Protein AF-B8CEC0-F1 (afdb_monomer)

InterPro domains:
  IPR006708 Pex19 protein [PF04614] (1-89)
  IPR006708 Pex19 protein [PTHR12774] (1-91)
  IPR038322 Pex19, C-terminal domain superfamily [G3DSA:1.20.120.900] (1-91)

Secondary structure (DSSP, 8-state):
-GGGG-HHHHHHHHHHHHHHHHHHHHHHTTTS-HHHHHHHHHHHHHHHHHHHHHHH-TT-HHHHHHHHHHHHHT-PPPHHHHTTT-TT---

pLDDT: mean 86.86, std 12.48, range [44.09, 96.56]

Structure (mmCIF, N/CA/C/O backbone):
data_AF-B8CEC0-F1
#
_entry.id   AF-B8CEC0-F1
#
loop_
_atom_site.group_PDB
_atom_site.id
_atom_site.type_symbol
_atom_site.label_atom_id
_atom_site.label_alt_id
_atom_site.label_comp_id
_atom_site.label_asym_id
_atom_site.label_entity_id
_atom_site.label_seq_id
_atom_site.pdbx_PDB_ins_code
_atom_site.Cartn_x
_atom_site.Cartn_y
_atom_site.Cartn_z
_atom_site.occupancy
_atom_site.B_iso_or_equiv
_atom_site.auth_seq_id
_atom_site.auth_comp_id
_atom_site.auth_asym_id
_atom_site.auth_atom_id
_atom_site.pdbx_PDB_model_num
ATOM 1 N N . MET A 1 1 ? 17.524 4.623 -2.827 1.00 56.34 1 MET A N 1
ATOM 2 C CA . MET A 1 1 ? 16.078 4.732 -3.140 1.00 56.34 1 MET A CA 1
ATOM 3 C C . MET A 1 1 ? 15.643 3.830 -4.293 1.00 56.34 1 MET A C 1
ATOM 5 O O . MET A 1 1 ? 14.779 3.016 -4.042 1.00 56.34 1 MET A O 1
ATOM 9 N N . LYS A 1 2 ? 16.230 3.870 -5.506 1.00 57.84 2 LYS A N 1
ATOM 10 C CA . LYS A 1 2 ? 15.810 2.950 -6.597 1.00 57.84 2 LYS A CA 1
ATOM 11 C C . LYS A 1 2 ? 15.926 1.456 -6.252 1.00 57.84 2 LYS A C 1
ATOM 13 O O . LYS A 1 2 ? 14.989 0.722 -6.503 1.00 57.84 2 LYS A O 1
ATOM 18 N N . GLN A 1 3 ? 17.014 1.033 -5.603 1.00 65.75 3 GLN A N 1
ATOM 19 C CA . GLN A 1 3 ? 17.163 -0.357 -5.137 1.00 65.75 3 GLN A CA 1
ATOM 20 C C . GLN A 1 3 ? 16.159 -0.748 -4.037 1.00 65.75 3 GLN A C 1
ATOM 22 O O . GLN A 1 3 ? 15.830 -1.915 -3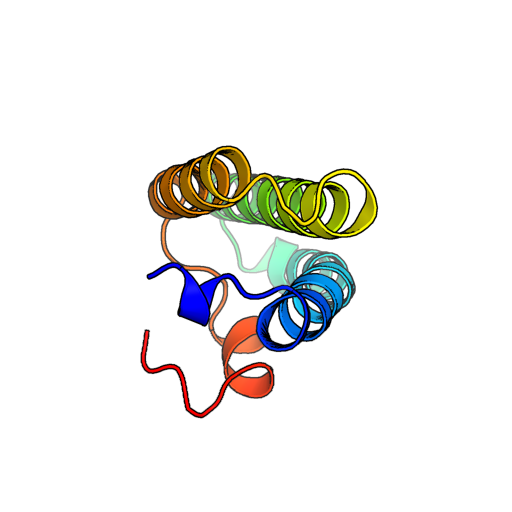.908 1.00 65.75 3 GLN A O 1
ATOM 27 N N . LEU A 1 4 ? 15.643 0.220 -3.268 1.00 70.56 4 LEU A N 1
ATOM 28 C CA . LEU A 1 4 ? 14.626 -0.024 -2.234 1.00 70.56 4 LEU A CA 1
ATOM 29 C C . LEU A 1 4 ? 13.225 -0.216 -2.823 1.00 70.56 4 LEU A C 1
ATOM 31 O O . LEU A 1 4 ? 12.326 -0.609 -2.099 1.00 70.56 4 LEU A O 1
A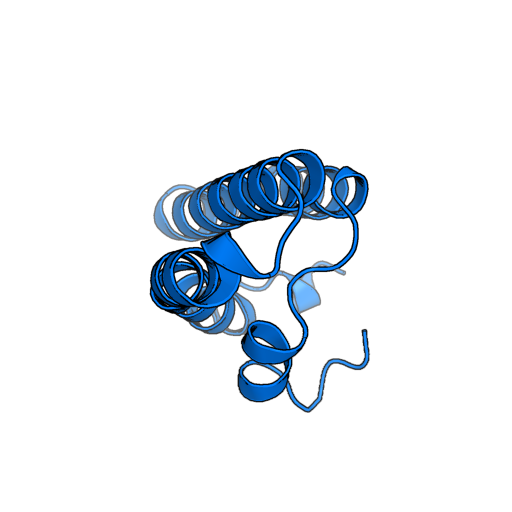TOM 35 N N . LEU A 1 5 ? 13.025 0.109 -4.102 1.00 80.31 5 LEU A N 1
ATOM 36 C CA . LEU A 1 5 ? 11.761 -0.055 -4.826 1.00 80.31 5 LEU A CA 1
ATOM 37 C C . LEU A 1 5 ? 11.891 -1.112 -5.922 1.00 80.31 5 LEU A C 1
ATOM 39 O O . LEU A 1 5 ? 11.105 -1.128 -6.868 1.00 80.31 5 LEU A O 1
ATOM 43 N N . ASP A 1 6 ? 12.919 -1.956 -5.830 1.00 85.50 6 ASP A N 1
ATOM 44 C CA . 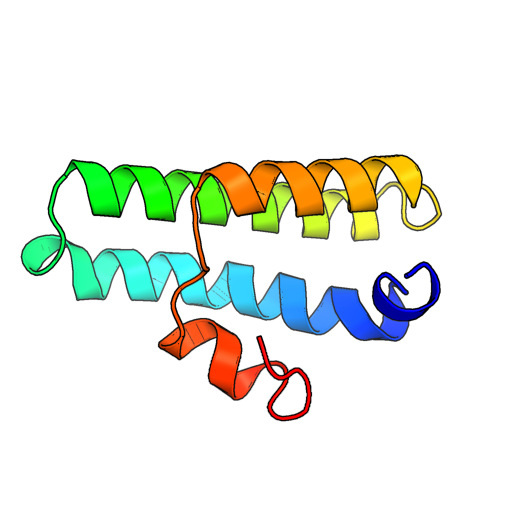ASP A 1 6 ? 13.095 -3.041 -6.774 1.00 85.50 6 ASP A CA 1
ATOM 45 C C . ASP A 1 6 ? 11.931 -4.025 -6.641 1.00 85.50 6 ASP A C 1
ATOM 47 O O . ASP A 1 6 ? 11.534 -4.402 -5.534 1.00 85.50 6 ASP A O 1
ATOM 51 N N . LYS A 1 7 ? 11.367 -4.430 -7.778 1.00 86.69 7 LYS A N 1
ATOM 52 C CA . LYS A 1 7 ? 10.224 -5.337 -7.811 1.00 86.69 7 LYS A CA 1
ATOM 53 C C . LYS A 1 7 ? 10.541 -6.667 -7.134 1.00 86.69 7 LYS A C 1
ATOM 55 O O . LYS A 1 7 ? 9.674 -7.187 -6.438 1.00 86.69 7 LYS A O 1
ATOM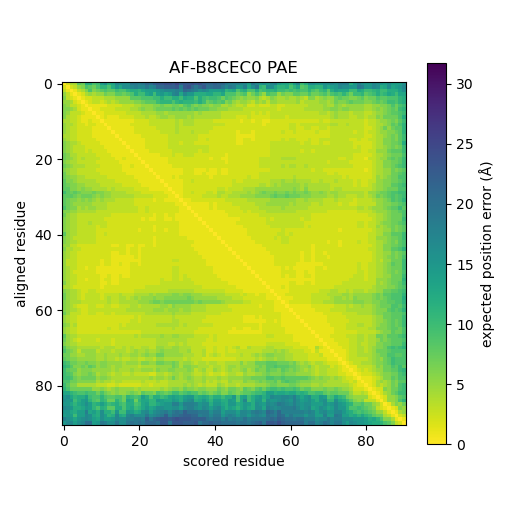 60 N N . GLU A 1 8 ? 11.738 -7.214 -7.329 1.00 86.75 8 GLU A N 1
ATOM 61 C CA . GLU A 1 8 ? 12.120 -8.510 -6.762 1.00 86.75 8 GLU A CA 1
ATOM 62 C C . GLU A 1 8 ? 12.134 -8.472 -5.232 1.00 86.75 8 GLU A C 1
ATOM 64 O O . GLU A 1 8 ? 11.788 -9.459 -4.586 1.00 86.75 8 GLU A O 1
ATOM 69 N N . LEU A 1 9 ? 12.459 -7.311 -4.661 1.00 84.38 9 LEU A N 1
ATOM 70 C CA . LEU A 1 9 ? 12.504 -7.103 -3.218 1.00 84.38 9 LEU A CA 1
ATOM 71 C C . LEU A 1 9 ? 11.144 -6.695 -2.645 1.00 84.38 9 LEU A C 1
ATOM 73 O O . LEU A 1 9 ? 10.753 -7.176 -1.587 1.00 84.38 9 LEU A O 1
ATOM 77 N N . MET A 1 10 ? 10.411 -5.815 -3.331 1.00 86.88 10 MET A N 1
ATOM 78 C CA . MET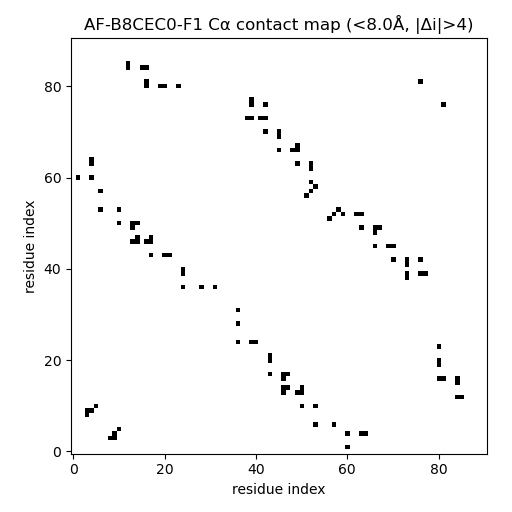 A 1 10 ? 9.249 -5.133 -2.754 1.00 86.88 10 MET A CA 1
ATOM 79 C C . MET A 1 10 ? 7.900 -5.685 -3.194 1.00 86.88 10 MET A C 1
ATOM 81 O O . MET A 1 10 ? 6.919 -5.496 -2.478 1.00 86.88 10 MET A O 1
ATOM 85 N N . TYR A 1 11 ? 7.798 -6.369 -4.335 1.00 90.69 11 TYR A N 1
ATOM 86 C CA . TYR A 1 11 ? 6.498 -6.848 -4.814 1.00 90.69 11 TYR A CA 1
ATOM 87 C C . TYR A 1 11 ? 5.848 -7.827 -3.837 1.00 90.69 11 TYR A C 1
ATOM 89 O O . TYR A 1 11 ? 4.678 -7.655 -3.487 1.00 90.69 11 TYR A O 1
ATOM 97 N N . THR A 1 12 ? 6.608 -8.823 -3.375 1.00 90.44 12 THR A N 1
ATOM 98 C CA . THR A 1 12 ? 6.110 -9.848 -2.450 1.00 90.44 12 THR A CA 1
ATOM 99 C C . THR A 1 12 ? 5.654 -9.229 -1.124 1.00 90.44 12 THR A C 1
ATOM 101 O O . THR A 1 12 ? 4.476 -9.403 -0.800 1.00 90.44 12 THR A O 1
ATOM 104 N N . PRO A 1 13 ? 6.469 -8.405 -0.425 1.00 88.50 13 PRO A N 1
ATOM 105 C CA . PRO A 1 13 ? 6.013 -7.708 0.775 1.00 88.50 13 PRO A CA 1
ATOM 106 C C . PRO A 1 13 ? 4.744 -6.878 0.556 1.00 88.50 13 PRO A C 1
ATOM 108 O O . PRO A 1 13 ? 3.785 -6.995 1.313 1.00 88.50 13 PRO A O 1
ATOM 111 N N . MET A 1 14 ? 4.687 -6.072 -0.511 1.00 90.06 14 MET A N 1
ATOM 112 C CA . MET A 1 14 ? 3.532 -5.203 -0.783 1.00 90.06 14 MET A CA 1
ATOM 113 C C . MET A 1 14 ? 2.254 -6.003 -1.066 1.00 90.06 14 MET A C 1
ATOM 115 O O . MET A 1 14 ? 1.153 -5.590 -0.687 1.00 90.06 14 MET A O 1
ATOM 119 N N . LYS A 1 15 ? 2.383 -7.165 -1.712 1.00 92.31 15 LYS A N 1
ATOM 120 C CA . LYS A 1 15 ? 1.260 -8.069 -1.967 1.00 92.31 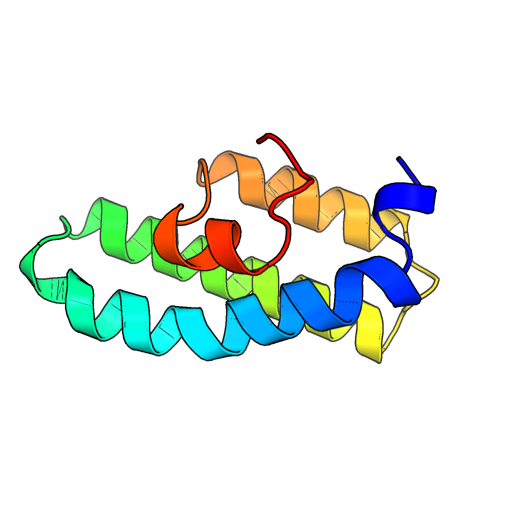15 LYS A CA 1
ATOM 121 C C . LYS A 1 15 ? 0.754 -8.711 -0.680 1.00 92.31 15 LYS A C 1
ATOM 123 O O . LYS A 1 15 ? -0.456 -8.758 -0.465 1.00 92.31 15 LYS A O 1
ATOM 128 N N . GLU A 1 16 ? 1.654 -9.134 0.198 1.00 91.31 16 GLU A N 1
ATOM 129 C CA . GLU A 1 16 ? 1.292 -9.685 1.503 1.00 91.31 16 GLU A CA 1
ATOM 130 C C . GLU A 1 16 ? 0.634 -8.635 2.416 1.00 91.31 16 GLU A C 1
ATOM 132 O O . GLU A 1 16 ? -0.374 -8.952 3.055 1.00 91.31 16 GLU A O 1
ATOM 137 N N . VAL A 1 17 ? 1.089 -7.367 2.397 1.00 90.56 17 VAL A N 1
ATOM 138 C CA . VAL A 1 17 ? 0.364 -6.243 3.035 1.00 90.56 17 VAL A CA 1
ATOM 139 C C . VAL A 1 17 ? -1.087 -6.224 2.559 1.00 90.56 17 VAL A C 1
ATOM 141 O O . VAL A 1 17 ? -2.008 -6.209 3.376 1.00 90.56 17 VAL A O 1
ATOM 144 N N . CYS A 1 18 ? -1.303 -6.247 1.239 1.00 92.00 18 CYS A N 1
ATOM 145 C CA . CYS A 1 18 ? -2.640 -6.172 0.650 1.00 92.00 18 CYS A CA 1
ATOM 146 C C . CYS A 1 18 ? -3.537 -7.348 1.051 1.00 92.00 18 CYS A C 1
ATOM 148 O O . CYS A 1 18 ? -4.745 -7.163 1.190 1.00 92.00 18 CYS A O 1
ATOM 150 N N . CYS A 1 19 ? -2.976 -8.543 1.231 1.00 92.38 19 CYS A N 1
ATOM 151 C CA . CYS A 1 19 ? -3.730 -9.710 1.682 1.00 92.38 19 CYS A CA 1
ATOM 152 C C . CYS A 1 19 ? -4.173 -9.578 3.145 1.00 92.38 19 CYS A C 1
ATOM 154 O O . CYS A 1 19 ? -5.298 -9.943 3.475 1.00 92.38 19 CYS A O 1
ATOM 156 N N . ARG A 1 20 ? -3.321 -9.023 4.013 1.00 92.06 20 ARG A N 1
ATOM 157 C CA . ARG A 1 20 ? -3.570 -8.936 5.463 1.00 92.06 20 ARG A CA 1
ATOM 158 C C . ARG A 1 20 ? -4.410 -7.732 5.876 1.00 92.06 20 ARG A C 1
ATOM 160 O O . ARG A 1 20 ? -5.107 -7.778 6.889 1.00 92.06 20 ARG A O 1
ATOM 167 N N . PHE A 1 21 ? -4.346 -6.645 5.111 1.00 93.06 21 PHE A N 1
ATOM 168 C CA . PHE A 1 21 ? -5.004 -5.385 5.454 1.00 93.06 21 PHE A CA 1
ATOM 169 C C . PHE A 1 21 ? -6.526 -5.502 5.667 1.00 93.06 21 PHE A C 1
ATOM 171 O O . PHE A 1 21 ? -7.018 -4.962 6.661 1.00 93.06 21 PHE A O 1
ATOM 178 N N . PRO A 1 22 ? -7.295 -6.201 4.804 1.00 94.19 22 PRO A N 1
ATOM 179 C CA . PRO A 1 22 ? -8.741 -6.341 4.981 1.00 94.19 22 PRO A CA 1
ATOM 180 C C . PRO A 1 22 ? -9.120 -7.061 6.277 1.00 94.19 22 PRO A C 1
ATOM 182 O O . PRO A 1 22 ? -10.036 -6.627 6.976 1.00 94.19 22 PRO A O 1
ATOM 185 N N . GLU A 1 23 ? -8.395 -8.128 6.624 1.00 94.19 23 GLU A N 1
ATOM 186 C CA . GLU A 1 23 ? -8.610 -8.876 7.866 1.00 94.19 23 GLU A CA 1
ATOM 187 C C . GLU A 1 23 ? -8.282 -8.017 9.089 1.00 94.19 23 GLU A C 1
ATOM 189 O O . GLU A 1 23 ? -9.044 -7.988 10.057 1.00 94.19 23 GLU A O 1
ATOM 194 N N . TRP A 1 24 ? -7.187 -7.254 9.024 1.00 94.56 24 TRP A N 1
ATOM 195 C CA . TRP A 1 24 ? -6.799 -6.332 10.086 1.00 94.56 24 TRP A CA 1
ATOM 196 C C . TRP A 1 24 ? -7.835 -5.220 10.293 1.00 94.56 24 TRP A C 1
ATOM 198 O O . TRP A 1 24 ? -8.221 -4.952 11.432 1.00 94.56 24 TRP A O 1
ATOM 208 N N . LEU A 1 25 ? -8.341 -4.615 9.212 1.00 94.81 25 LEU A N 1
ATOM 209 C CA . LEU A 1 25 ? -9.408 -3.612 9.279 1.00 94.81 25 LEU A CA 1
ATOM 210 C C . LEU A 1 25 ? -10.684 -4.198 9.885 1.00 94.81 25 LEU A C 1
ATOM 212 O O . LEU A 1 25 ? -11.297 -3.565 10.739 1.00 94.81 25 LEU A O 1
ATOM 216 N N . ALA A 1 26 ? -11.088 -5.401 9.470 1.00 95.19 26 ALA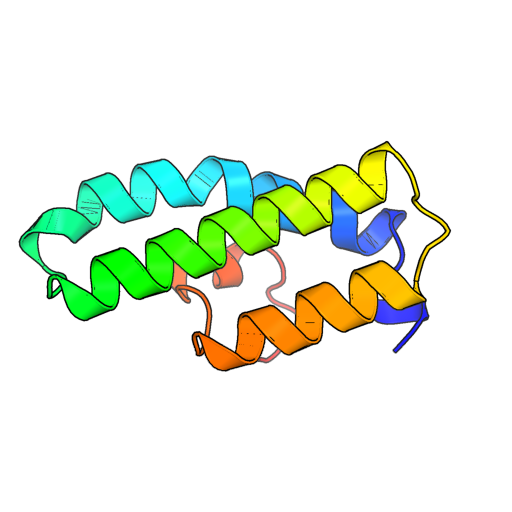 A N 1
ATOM 217 C CA . ALA A 1 26 ? -12.271 -6.061 10.016 1.00 95.19 26 ALA A CA 1
ATOM 218 C C . ALA A 1 26 ? -12.127 -6.331 11.522 1.00 95.19 26 ALA A C 1
ATOM 220 O O . ALA A 1 26 ? -13.040 -6.019 12.285 1.00 95.19 26 ALA A O 1
ATOM 221 N N . LYS A 1 27 ? -10.966 -6.840 11.952 1.00 95.44 27 LYS A N 1
ATOM 222 C CA . LYS A 1 27 ? -10.667 -7.138 13.360 1.00 95.44 27 LYS A CA 1
ATOM 223 C C . LYS A 1 27 ? -10.635 -5.886 14.242 1.00 95.44 27 LYS A C 1
ATOM 225 O O . LYS A 1 27 ? -11.075 -5.942 15.383 1.00 95.44 27 LYS A O 1
ATOM 230 N N . ASN A 1 28 ? -10.122 -4.771 13.724 1.00 94.75 28 ASN A N 1
ATOM 231 C CA . ASN A 1 28 ? -9.937 -3.531 14.485 1.00 94.75 28 ASN A CA 1
ATOM 232 C C . ASN A 1 28 ? -11.074 -2.515 14.293 1.00 94.75 28 ASN A C 1
ATOM 234 O O . ASN A 1 28 ? -11.012 -1.404 14.807 1.00 94.75 28 ASN A O 1
ATOM 238 N N . LYS A 1 29 ? -12.141 -2.865 13.567 1.00 93.31 29 LYS A N 1
ATOM 239 C CA . LYS A 1 29 ? -13.230 -1.929 13.256 1.00 93.31 29 LYS A CA 1
ATOM 240 C C . LYS A 1 29 ? -13.883 -1.315 14.500 1.00 93.31 29 LYS A C 1
ATOM 242 O O . LYS A 1 29 ? -14.288 -0.162 14.453 1.00 93.31 29 LYS A O 1
ATOM 247 N N . GLU A 1 30 ? -14.005 -2.083 15.581 1.00 94.88 30 GLU A N 1
ATOM 248 C CA . GLU A 1 30 ? -14.625 -1.620 16.831 1.00 94.88 30 GLU A CA 1
ATOM 249 C C . GLU A 1 30 ? -13.654 -0.854 17.740 1.00 94.88 30 GLU A C 1
ATOM 251 O O . GLU A 1 30 ? -14.093 -0.062 18.570 1.00 94.88 30 GLU A O 1
ATOM 256 N N . SER A 1 31 ? -12.344 -1.078 17.592 1.00 94.31 31 SER A N 1
ATOM 257 C CA . SER A 1 31 ? -11.305 -0.401 18.377 1.00 94.31 31 SER A CA 1
ATOM 258 C C . SER A 1 31 ? -10.831 0.909 17.745 1.00 94.31 31 SER A C 1
ATOM 260 O O . SER A 1 31 ? -10.296 1.761 18.451 1.00 94.31 31 SER A O 1
ATOM 262 N N . LEU A 1 32 ? -11.024 1.079 16.436 1.00 94.50 32 LEU A N 1
ATOM 263 C CA . LEU A 1 32 ? -10.637 2.273 15.693 1.00 94.50 32 LEU A CA 1
ATOM 264 C C . LEU A 1 32 ? -11.750 3.320 15.688 1.00 94.50 32 LEU A C 1
ATOM 266 O O . LEU A 1 32 ? -12.932 3.012 15.530 1.00 94.50 32 LEU A O 1
ATOM 270 N N . SER A 1 33 ? -11.362 4.592 15.758 1.00 96.38 33 SER A N 1
ATOM 271 C CA . SER A 1 33 ? -12.273 5.673 15.394 1.00 96.38 33 SER A CA 1
ATOM 272 C C . SER A 1 33 ? -12.609 5.626 13.897 1.00 96.38 33 SER A C 1
ATOM 274 O O . SER A 1 33 ? -11.863 5.081 13.080 1.00 96.38 33 SER A O 1
ATOM 276 N N . VAL A 1 34 ? -13.718 6.264 13.508 1.00 94.94 34 VAL A N 1
ATOM 277 C CA . VAL A 1 34 ? -14.124 6.370 12.093 1.00 94.94 34 VAL A CA 1
ATOM 278 C C . VAL A 1 34 ? -13.008 6.981 11.238 1.00 94.94 34 VAL A C 1
ATOM 280 O O . VAL A 1 34 ? -12.704 6.472 10.164 1.00 94.94 34 VAL A O 1
ATOM 283 N N . GLN A 1 35 ? -12.348 8.024 11.747 1.00 94.62 35 GLN A N 1
ATOM 284 C CA . GLN A 1 35 ? -11.268 8.723 11.046 1.00 94.62 35 GLN A CA 1
ATOM 285 C C . GLN A 1 35 ? -10.043 7.823 10.839 1.00 94.62 35 GLN A C 1
ATOM 287 O O . GLN A 1 35 ? -9.439 7.831 9.768 1.00 94.62 35 GLN A O 1
ATOM 292 N N . GLU A 1 36 ? -9.679 7.019 11.841 1.00 94.00 36 GLU A N 1
ATOM 293 C CA . GLU A 1 36 ? -8.573 6.068 11.716 1.00 94.00 36 GLU A CA 1
ATOM 294 C C . GLU A 1 36 ? -8.915 4.937 10.752 1.00 94.00 36 GLU A C 1
ATOM 296 O O . GLU A 1 36 ? -8.095 4.606 9.898 1.00 94.00 36 GLU A O 1
ATOM 301 N N . TYR A 1 37 ? -10.125 4.380 10.842 1.00 94.75 37 TYR A N 1
ATOM 302 C CA . TYR A 1 37 ? -10.587 3.337 9.929 1.00 94.75 37 TYR A CA 1
ATOM 303 C C . TYR A 1 37 ? -10.553 3.815 8.472 1.00 94.75 37 TYR A C 1
ATOM 305 O O . TYR A 1 37 ? -10.045 3.113 7.597 1.00 94.75 37 TYR A O 1
ATOM 313 N N . GLU A 1 38 ? -11.030 5.033 8.205 1.00 94.50 38 GLU A N 1
ATOM 314 C CA . GLU A 1 38 ? -10.967 5.647 6.877 1.00 94.50 38 GLU A CA 1
ATOM 315 C C . GLU A 1 38 ? -9.525 5.871 6.416 1.00 94.50 38 GLU A C 1
ATOM 317 O O . GLU A 1 38 ? -9.187 5.524 5.282 1.00 94.50 38 GLU A O 1
ATOM 322 N N . ARG A 1 39 ? -8.653 6.394 7.287 1.00 95.06 39 ARG A N 1
ATOM 323 C CA . ARG A 1 39 ? -7.230 6.614 6.989 1.00 95.06 39 ARG A CA 1
ATOM 324 C C . ARG A 1 39 ? -6.517 5.308 6.635 1.00 95.06 39 ARG A C 1
ATOM 326 O O . ARG A 1 39 ? -5.842 5.240 5.610 1.00 95.06 39 ARG A O 1
ATOM 333 N N . TYR A 1 40 ? -6.712 4.256 7.426 1.00 94.75 40 TYR A N 1
ATOM 334 C CA . TYR A 1 40 ? -6.170 2.926 7.144 1.00 94.75 40 TYR A CA 1
ATOM 335 C C . TYR A 1 40 ? -6.776 2.326 5.867 1.00 94.75 40 TYR A C 1
ATOM 337 O O . TYR A 1 40 ? -6.061 1.739 5.056 1.00 94.75 40 TYR A O 1
ATOM 345 N N . GLY A 1 41 ? -8.065 2.555 5.611 1.00 94.25 41 GLY A N 1
ATOM 346 C CA . GLY A 1 41 ? -8.702 2.209 4.341 1.00 94.25 41 GLY A CA 1
ATOM 347 C C . GLY A 1 41 ? -8.058 2.908 3.137 1.00 94.25 41 GLY A C 1
ATOM 348 O O . GLY A 1 41 ? -7.876 2.286 2.090 1.00 94.25 41 GLY A O 1
ATOM 349 N N . LYS A 1 42 ? -7.649 4.178 3.269 1.00 95.38 42 LYS A N 1
ATOM 350 C CA . LYS A 1 42 ? -6.895 4.882 2.218 1.00 95.38 42 LYS A CA 1
ATOM 351 C C . LYS A 1 42 ? -5.525 4.255 2.004 1.00 95.38 42 LYS A C 1
ATOM 353 O O . LYS A 1 42 ? -5.198 3.953 0.860 1.00 95.38 42 LYS A O 1
ATOM 358 N N . GLN A 1 43 ? -4.768 3.994 3.070 1.00 94.19 43 GLN A N 1
ATOM 359 C CA . GLN A 1 43 ? -3.471 3.318 2.966 1.00 94.19 43 GLN A CA 1
ATOM 360 C C . GLN A 1 43 ? -3.585 1.978 2.225 1.00 94.19 43 GLN A C 1
ATOM 362 O O . GLN A 1 43 ? -2.805 1.723 1.309 1.00 94.19 43 GLN A O 1
ATOM 367 N N . TYR A 1 44 ? -4.599 1.161 2.541 1.00 95.00 44 TYR A N 1
ATOM 368 C CA . TYR A 1 44 ? -4.866 -0.096 1.833 1.00 95.00 44 TYR A CA 1
ATOM 369 C C . TYR A 1 44 ? -5.001 0.099 0.317 1.00 95.00 44 TYR A C 1
ATOM 371 O O . TYR A 1 44 ? -4.349 -0.598 -0.462 1.00 95.00 44 TYR A O 1
ATOM 379 N N . VAL A 1 45 ? -5.784 1.092 -0.112 1.00 95.50 45 VAL A N 1
ATOM 380 C CA . VAL A 1 45 ? -5.952 1.419 -1.536 1.00 95.50 45 VAL A CA 1
ATOM 381 C C . VAL A 1 45 ? -4.620 1.812 -2.185 1.00 95.50 45 VAL A C 1
ATOM 383 O O . VAL A 1 45 ? -4.370 1.455 -3.337 1.00 95.50 45 VAL A O 1
ATOM 386 N N . TYR A 1 46 ? -3.742 2.526 -1.477 1.00 94.88 46 TYR A N 1
ATOM 387 C CA . TYR A 1 46 ? -2.410 2.861 -1.990 1.00 94.88 46 TYR A CA 1
ATOM 388 C C . TYR A 1 46 ? -1.516 1.629 -2.140 1.00 94.88 46 TYR A C 1
ATOM 390 O O . TYR A 1 46 ? -0.901 1.471 -3.195 1.00 94.88 46 TYR A O 1
ATOM 398 N N . PHE A 1 47 ? -1.510 0.712 -1.171 1.00 93.31 47 PHE A N 1
ATOM 399 C CA . PHE A 1 47 ? -0.793 -0.558 -1.312 1.00 93.31 47 PHE A CA 1
ATOM 400 C C . PHE A 1 47 ? -1.285 -1.359 -2.525 1.00 93.31 47 PHE A C 1
ATOM 402 O O . PHE A 1 47 ? -0.469 -1.841 -3.310 1.00 93.31 47 PHE A O 1
ATOM 409 N N . GLN A 1 48 ? -2.599 -1.414 -2.765 1.00 95.88 48 GLN A N 1
ATOM 410 C CA . GLN A 1 48 ? -3.149 -2.071 -3.957 1.00 95.88 48 GLN A CA 1
ATOM 411 C C . GLN A 1 48 ? -2.676 -1.411 -5.259 1.00 95.88 48 GLN A C 1
ATOM 413 O O . GLN A 1 48 ? -2.339 -2.106 -6.218 1.00 95.88 48 GLN A O 1
ATOM 418 N N . LYS A 1 49 ? -2.616 -0.072 -5.304 1.00 96.44 49 LYS A N 1
ATOM 419 C CA . LYS A 1 49 ? -2.073 0.664 -6.459 1.00 96.44 49 LYS A CA 1
ATOM 420 C C . LYS A 1 49 ? -0.595 0.347 -6.681 1.00 96.44 49 LYS A C 1
ATOM 422 O O . LYS A 1 49 ? -0.203 0.133 -7.821 1.00 96.44 49 LYS A O 1
ATOM 427 N N . ILE A 1 50 ? 0.206 0.283 -5.618 1.00 94.00 50 ILE A N 1
ATOM 428 C CA . ILE A 1 50 ? 1.633 -0.061 -5.691 1.00 94.00 50 ILE A CA 1
ATOM 429 C C . ILE A 1 50 ? 1.814 -1.472 -6.263 1.00 94.00 50 ILE A C 1
ATOM 431 O O . ILE A 1 50 ? 2.554 -1.650 -7.230 1.00 94.00 50 ILE A O 1
ATOM 435 N N . VAL A 1 51 ? 1.089 -2.463 -5.730 1.00 95.06 51 VAL A N 1
ATOM 436 C CA . VAL A 1 51 ? 1.099 -3.846 -6.243 1.00 95.06 51 VAL A CA 1
ATOM 437 C C . VAL A 1 51 ? 0.705 -3.876 -7.717 1.00 95.06 51 VAL A C 1
ATOM 439 O O . VAL A 1 51 ? 1.377 -4.521 -8.519 1.00 95.06 51 VAL A O 1
ATOM 442 N N . ARG A 1 52 ? -0.330 -3.120 -8.100 1.00 96.56 52 ARG A N 1
ATOM 443 C CA . ARG A 1 52 ? -0.762 -3.024 -9.495 1.00 96.56 52 ARG A CA 1
ATOM 444 C C . ARG A 1 52 ? 0.329 -2.453 -10.400 1.00 96.56 52 ARG A C 1
ATOM 446 O O . ARG A 1 52 ? 0.549 -3.011 -11.469 1.00 96.56 52 ARG A O 1
ATOM 453 N N . VAL A 1 53 ? 1.023 -1.394 -9.980 1.00 96.12 53 VAL A N 1
ATOM 454 C CA . VAL A 1 53 ? 2.129 -0.804 -10.752 1.00 96.12 53 VAL A CA 1
ATOM 455 C C . VAL A 1 53 ? 3.272 -1.805 -10.904 1.00 96.12 53 VAL A C 1
ATOM 457 O O . VAL A 1 53 ? 3.768 -1.973 -12.011 1.00 96.12 53 VAL A O 1
ATOM 460 N N . TYR A 1 54 ? 3.631 -2.559 -9.862 1.00 94.44 54 TYR A N 1
ATOM 461 C CA . TYR A 1 54 ? 4.609 -3.643 -10.009 1.00 94.44 54 TYR A CA 1
ATOM 462 C C . TYR A 1 54 ? 4.171 -4.723 -11.014 1.00 94.44 54 TYR A C 1
ATOM 464 O O . TYR A 1 54 ? 5.017 -5.337 -11.667 1.00 94.44 54 TYR A O 1
ATOM 472 N N . GLU A 1 55 ? 2.872 -4.989 -11.155 1.00 94.81 55 GLU A N 1
ATOM 473 C CA . GLU A 1 55 ? 2.343 -5.982 -12.100 1.00 94.81 55 GLU A CA 1
ATOM 474 C C . GLU A 1 55 ? 2.286 -5.474 -13.542 1.00 94.81 55 GLU A C 1
ATOM 476 O O . GLU A 1 55 ? 2.567 -6.247 -14.456 1.00 94.81 55 GLU A O 1
ATOM 481 N N . THR A 1 56 ? 1.929 -4.205 -13.756 1.00 96.31 56 THR A N 1
ATOM 482 C CA . THR A 1 56 ? 1.682 -3.654 -15.099 1.00 96.31 56 THR A CA 1
ATOM 483 C C . THR A 1 56 ? 2.820 -2.806 -15.641 1.00 96.31 56 THR A C 1
ATOM 485 O O . THR A 1 56 ? 3.070 -2.817 -16.841 1.00 96.31 56 THR A O 1
ATOM 488 N N . GLU A 1 57 ? 3.496 -2.061 -14.773 1.00 94.69 57 GLU A N 1
ATOM 489 C CA . GLU A 1 57 ? 4.502 -1.054 -15.115 1.00 94.69 57 GLU A CA 1
ATOM 490 C C . GLU A 1 57 ? 5.713 -1.149 -14.160 1.00 94.69 57 GLU A C 1
ATOM 492 O O . GLU A 1 57 ? 6.053 -0.176 -13.483 1.00 94.69 57 GL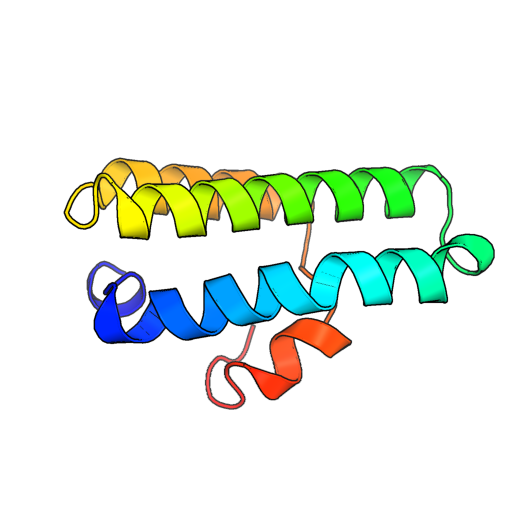U A O 1
ATOM 497 N N . PRO A 1 58 ? 6.385 -2.315 -14.073 1.00 90.12 58 PRO A N 1
ATOM 498 C CA . PRO A 1 58 ? 7.422 -2.575 -13.069 1.00 90.12 58 PRO A CA 1
ATOM 499 C C . PRO A 1 58 ? 8.642 -1.647 -13.160 1.00 90.12 58 PRO A C 1
ATOM 501 O O . PRO A 1 58 ? 9.335 -1.450 -12.169 1.00 90.12 58 PRO A O 1
ATOM 504 N N . GLU A 1 59 ? 8.898 -1.064 -14.332 1.00 90.38 59 GLU A N 1
ATOM 505 C CA . GLU A 1 59 ? 9.999 -0.122 -14.568 1.00 90.38 59 GLU A CA 1
ATOM 506 C C . GLU A 1 59 ? 9.603 1.342 -14.294 1.00 90.38 59 GLU A C 1
ATOM 508 O O . GLU A 1 59 ? 10.442 2.245 -14.355 1.00 90.38 59 GLU A O 1
ATOM 513 N N . ASN A 1 60 ? 8.331 1.610 -13.969 1.00 93.75 60 ASN A N 1
ATOM 514 C CA . ASN A 1 60 ? 7.830 2.952 -13.684 1.00 93.75 60 ASN A CA 1
ATOM 515 C C . ASN A 1 60 ? 8.141 3.368 -12.235 1.00 93.75 60 ASN A C 1
ATOM 517 O O . ASN A 1 60 ? 7.265 3.590 -11.395 1.00 93.75 60 ASN A O 1
ATOM 521 N N . PHE A 1 61 ? 9.436 3.499 -11.942 1.00 90.38 61 PHE A N 1
ATOM 522 C CA . PHE A 1 61 ? 9.937 3.888 -10.622 1.00 90.38 61 PHE A CA 1
ATOM 523 C C . PHE A 1 61 ? 9.437 5.263 -10.173 1.00 90.38 61 PHE A C 1
ATOM 525 O O . PHE A 1 61 ? 9.277 5.489 -8.978 1.00 90.38 61 PHE A O 1
ATOM 532 N N . ALA A 1 62 ? 9.190 6.183 -11.110 1.00 92.19 62 ALA A N 1
ATOM 533 C CA . ALA A 1 62 ? 8.636 7.498 -10.797 1.00 92.19 62 ALA A CA 1
ATOM 534 C C . ALA A 1 62 ? 7.246 7.366 -10.165 1.00 92.19 62 ALA A C 1
ATOM 536 O O . ALA A 1 62 ? 7.002 7.935 -9.103 1.00 92.19 62 ALA A O 1
ATOM 537 N N . ARG A 1 63 ? 6.379 6.537 -10.760 1.00 93.94 63 ARG A N 1
ATOM 538 C CA . ARG A 1 63 ? 5.041 6.276 -10.229 1.00 93.94 63 ARG A CA 1
ATOM 539 C C . ARG A 1 63 ? 5.072 5.523 -8.901 1.00 93.94 63 ARG A C 1
ATOM 541 O O . ARG A 1 63 ? 4.288 5.835 -8.010 1.00 93.94 63 ARG A O 1
ATOM 548 N N . LEU A 1 64 ? 5.974 4.552 -8.750 1.00 92.19 64 LEU A N 1
ATOM 549 C CA . LEU A 1 64 ? 6.158 3.844 -7.478 1.00 92.19 64 LEU A CA 1
ATOM 550 C C . LEU A 1 64 ? 6.595 4.798 -6.358 1.00 92.19 64 LEU A C 1
ATOM 552 O O . LEU A 1 64 ? 6.051 4.730 -5.259 1.00 92.19 64 LEU A O 1
ATOM 556 N N . MET A 1 65 ? 7.539 5.705 -6.638 1.00 90.44 65 MET A N 1
ATOM 557 C CA . MET A 1 65 ? 7.974 6.723 -5.675 1.00 90.44 65 MET A CA 1
ATOM 558 C C . MET A 1 65 ? 6.843 7.678 -5.299 1.00 90.44 65 MET A C 1
ATOM 560 O O . MET A 1 65 ? 6.674 7.950 -4.117 1.00 90.44 65 MET A O 1
ATOM 564 N N . GLU A 1 66 ? 6.068 8.155 -6.273 1.00 93.50 66 GLU A N 1
ATOM 565 C CA . GLU A 1 66 ? 4.914 9.030 -6.031 1.00 93.50 66 GLU A CA 1
ATOM 566 C C . GLU A 1 66 ? 3.903 8.357 -5.092 1.00 93.50 66 GLU A C 1
ATOM 568 O O . GLU A 1 66 ? 3.566 8.903 -4.049 1.00 93.50 66 GLU A O 1
ATOM 573 N N . LEU A 1 67 ? 3.509 7.111 -5.376 1.00 93.44 67 LEU A N 1
ATOM 574 C CA . LEU A 1 67 ? 2.564 6.373 -4.530 1.00 93.44 67 LEU A CA 1
ATOM 575 C C . LEU A 1 67 ? 3.099 6.112 -3.110 1.00 93.44 67 LEU A C 1
ATOM 577 O O . LEU A 1 67 ? 2.328 6.123 -2.151 1.00 93.44 67 LEU A O 1
ATOM 581 N N . MET A 1 68 ? 4.407 5.870 -2.975 1.00 87.50 68 MET A N 1
ATOM 582 C CA . MET A 1 68 ? 5.081 5.710 -1.681 1.00 87.50 68 MET A CA 1
ATOM 583 C C . MET A 1 68 ? 5.212 7.027 -0.906 1.00 87.50 68 MET A C 1
ATOM 585 O O . MET A 1 68 ? 5.334 6.993 0.313 1.00 87.50 68 MET A O 1
ATOM 589 N N . GLN A 1 69 ? 5.212 8.179 -1.576 1.00 89.44 69 GLN A N 1
ATOM 590 C CA . GLN A 1 69 ? 5.166 9.484 -0.912 1.00 89.44 69 GLN A CA 1
ATOM 591 C C . GLN A 1 69 ? 3.735 9.813 -0.493 1.00 89.44 69 GLN A C 1
ATOM 593 O O . GLN A 1 69 ? 3.505 10.135 0.669 1.00 89.44 69 GLN A O 1
ATOM 598 N N . ASP A 1 70 ? 2.766 9.618 -1.389 1.00 91.94 70 ASP A N 1
ATOM 599 C CA . ASP A 1 70 ? 1.350 9.851 -1.108 1.00 91.94 70 ASP A CA 1
ATOM 600 C C . ASP A 1 70 ? 0.865 9.044 0.104 1.00 91.94 70 ASP A C 1
ATOM 602 O O . ASP A 1 70 ? 0.089 9.542 0.917 1.00 91.94 70 ASP A O 1
ATOM 606 N N . ILE A 1 71 ? 1.319 7.792 0.266 1.00 90.25 71 ILE A N 1
ATOM 607 C CA . ILE A 1 71 ? 0.894 6.970 1.407 1.00 90.25 71 ILE A CA 1
ATOM 608 C C . ILE A 1 71 ? 1.349 7.558 2.754 1.00 90.25 71 ILE A C 1
ATOM 610 O O . ILE A 1 71 ? 0.639 7.392 3.746 1.00 90.25 71 ILE A O 1
ATOM 614 N N . GLN A 1 72 ? 2.476 8.285 2.793 1.00 85.69 72 GLN A N 1
ATOM 615 C CA . GLN A 1 72 ? 2.987 8.919 4.016 1.00 85.69 72 GLN A CA 1
ATOM 616 C C . GLN A 1 72 ? 2.066 10.034 4.520 1.00 85.69 72 GLN A C 1
ATOM 618 O O . GL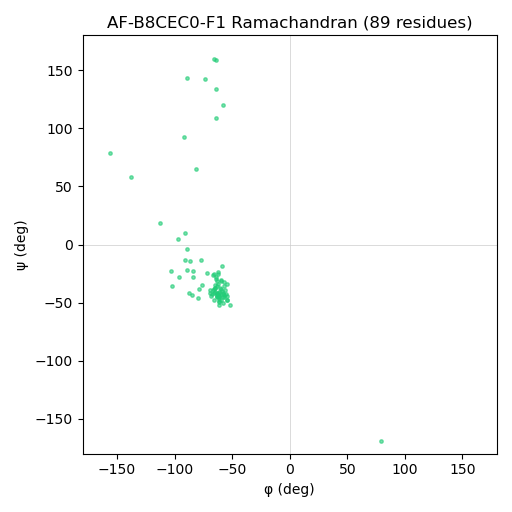N A 1 72 ? 2.009 10.267 5.729 1.00 85.69 72 GLN A O 1
ATOM 623 N N . GLU A 1 73 ? 1.286 10.675 3.641 1.00 89.50 73 GLU A N 1
ATOM 624 C CA . GLU A 1 73 ? 0.279 11.673 4.036 1.00 89.50 73 GLU A CA 1
ATOM 625 C C . GLU A 1 73 ? -0.819 11.068 4.922 1.00 89.50 73 GLU A C 1
ATOM 627 O O . GLU A 1 73 ? -1.418 11.751 5.753 1.00 89.50 73 GLU A O 1
ATOM 632 N N . TYR A 1 74 ? -1.052 9.760 4.794 1.00 88.75 74 TYR A N 1
ATOM 633 C CA . TYR A 1 74 ? -2.007 9.014 5.607 1.00 88.75 74 TYR A CA 1
ATOM 634 C C . TYR A 1 74 ? -1.360 8.425 6.869 1.00 88.75 74 TYR A C 1
ATOM 636 O O . TYR A 1 74 ? -1.994 7.635 7.569 1.00 88.75 74 TYR A O 1
ATOM 644 N N . GLY A 1 75 ? -0.123 8.806 7.189 1.00 85.62 75 GLY A N 1
ATOM 645 C CA . GLY A 1 75 ? 0.621 8.341 8.356 1.00 85.62 75 GLY A CA 1
ATOM 646 C C . GLY A 1 75 ? 1.242 6.956 8.178 1.00 85.62 75 GLY A C 1
ATOM 647 O O . GLY A 1 75 ? 1.298 6.403 7.082 1.00 85.62 75 GLY A O 1
ATOM 648 N N . GLN A 1 76 ? 1.728 6.388 9.281 1.00 82.06 76 GLN A N 1
ATOM 649 C CA . GLN A 1 76 ? 2.395 5.090 9.246 1.00 82.06 76 GLN A CA 1
ATOM 650 C C . GLN A 1 76 ? 1.395 3.933 9.048 1.00 82.06 76 GLN A C 1
ATOM 652 O O . GLN A 1 76 ? 0.289 3.967 9.606 1.00 82.06 76 GLN A O 1
ATOM 657 N N . PRO A 1 77 ? 1.767 2.901 8.269 1.00 82.88 77 PRO A N 1
ATOM 658 C CA . PRO A 1 77 ? 0.988 1.673 8.158 1.00 82.88 77 PRO A CA 1
ATOM 659 C C . PRO A 1 77 ? 0.909 0.899 9.487 1.00 82.88 77 PRO A C 1
ATOM 661 O O . PRO A 1 77 ? 1.767 1.080 10.354 1.00 82.88 77 PRO A O 1
ATOM 664 N N . PRO A 1 78 ? -0.096 0.017 9.675 1.00 85.38 78 PRO A N 1
ATOM 665 C CA . PRO A 1 78 ? -0.226 -0.764 10.901 1.00 85.38 78 PRO A CA 1
ATOM 666 C C . PRO A 1 78 ? 1.015 -1.622 11.168 1.00 85.38 78 PRO A C 1
ATOM 668 O O . PRO A 1 78 ? 1.356 -2.506 10.379 1.00 85.38 78 PRO A O 1
ATOM 671 N N . VAL A 1 79 ? 1.664 -1.398 12.315 1.00 83.56 79 VAL A N 1
ATOM 672 C CA . VAL A 1 79 ? 2.900 -2.101 12.706 1.00 83.56 79 VAL A CA 1
ATOM 673 C C . VAL A 1 79 ? 2.727 -3.623 12.737 1.00 83.56 79 VAL A C 1
ATOM 675 O O . VAL A 1 79 ? 3.654 -4.351 12.405 1.00 83.56 79 VAL A O 1
ATOM 678 N N . GLU A 1 80 ? 1.528 -4.107 13.071 1.00 85.62 80 GLU A N 1
ATOM 679 C CA . GLU A 1 80 ? 1.174 -5.534 13.083 1.00 85.62 80 GLU A CA 1
ATOM 680 C C . GLU A 1 80 ? 1.238 -6.185 11.699 1.00 85.62 80 GLU A C 1
ATOM 682 O O . GLU A 1 80 ? 1.463 -7.386 11.599 1.00 85.62 80 GLU A O 1
ATOM 687 N N . ILE A 1 81 ? 1.017 -5.409 10.635 1.00 84.81 81 ILE A N 1
ATOM 688 C CA . ILE A 1 81 ? 1.126 -5.897 9.260 1.00 84.81 81 ILE A CA 1
ATOM 689 C C . ILE A 1 81 ? 2.586 -5.824 8.806 1.00 84.81 81 ILE A C 1
ATOM 691 O O . ILE A 1 81 ? 3.084 -6.764 8.198 1.00 84.81 81 ILE A O 1
ATOM 695 N N . ILE A 1 82 ? 3.273 -4.722 9.118 1.00 77.62 82 ILE A N 1
ATOM 696 C CA . ILE A 1 82 ? 4.612 -4.409 8.595 1.00 77.62 82 ILE A CA 1
ATOM 697 C C . ILE A 1 82 ? 5.720 -5.221 9.279 1.00 77.62 82 ILE A C 1
ATOM 699 O O . ILE A 1 82 ? 6.674 -5.614 8.611 1.00 77.62 82 ILE A O 1
ATOM 703 N N . LYS A 1 83 ? 5.593 -5.514 10.583 1.00 70.50 83 LYS A N 1
ATOM 704 C CA . LYS A 1 83 ? 6.620 -6.233 11.364 1.00 70.50 83 LYS A CA 1
ATOM 705 C C . LYS A 1 83 ? 7.028 -7.575 10.768 1.00 70.50 83 LYS A C 1
ATOM 707 O O . LYS A 1 83 ? 8.185 -7.959 10.885 1.00 70.50 83 LYS A O 1
ATOM 712 N N . ASP A 1 84 ? 6.091 -8.272 10.142 1.00 64.06 84 ASP A N 1
ATOM 713 C CA . ASP A 1 84 ? 6.351 -9.606 9.603 1.00 64.06 84 ASP A CA 1
ATOM 714 C C . ASP A 1 84 ? 6.937 -9.567 8.185 1.00 64.06 84 ASP A C 1
ATOM 716 O O . ASP A 1 84 ? 7.431 -10.578 7.701 1.00 64.06 84 ASP A O 1
ATOM 720 N N . LEU A 1 85 ? 6.874 -8.415 7.512 1.00 63.81 85 LEU A N 1
ATOM 721 C CA . LEU A 1 85 ? 7.183 -8.285 6.086 1.00 63.81 85 LEU A CA 1
ATOM 722 C C . LEU A 1 85 ? 8.607 -7.835 5.809 1.00 63.81 85 LEU A C 1
ATOM 724 O O . LEU A 1 85 ? 9.164 -8.132 4.756 1.00 63.81 85 LEU A O 1
ATOM 728 N N . ALA A 1 86 ? 9.184 -7.094 6.745 1.00 59.06 86 ALA A N 1
ATOM 729 C CA . ALA A 1 86 ? 10.557 -6.653 6.658 1.00 59.06 86 ALA A CA 1
ATOM 730 C C . ALA A 1 86 ? 11.085 -6.371 8.067 1.00 59.06 86 ALA A C 1
ATOM 732 O O . ALA A 1 86 ? 11.171 -5.211 8.466 1.00 59.06 86 ALA A O 1
ATOM 733 N N . PRO A 1 87 ? 11.455 -7.414 8.832 1.00 57.50 87 PRO A N 1
ATOM 734 C CA . PRO A 1 87 ? 12.089 -7.229 10.137 1.00 57.50 87 PRO A CA 1
ATOM 735 C C . PRO A 1 87 ? 13.397 -6.421 10.050 1.00 57.50 87 PRO A C 1
ATOM 737 O O . PRO A 1 87 ? 13.845 -5.884 11.056 1.00 57.50 87 PRO A O 1
ATOM 740 N N . GLU A 1 88 ? 13.988 -6.320 8.853 1.00 52.28 88 GLU A N 1
ATOM 741 C CA . GLU A 1 88 ? 15.210 -5.561 8.562 1.00 52.28 88 GLU A CA 1
ATOM 742 C C . GLU A 1 88 ? 14.962 -4.102 8.134 1.00 52.28 88 GLU A C 1
ATOM 744 O O . GLU A 1 88 ? 15.903 -3.311 8.090 1.00 52.28 88 GLU A O 1
ATOM 749 N N . LEU A 1 89 ? 13.719 -3.722 7.807 1.00 50.84 89 LEU A N 1
ATOM 750 C CA . LEU A 1 89 ? 13.370 -2.333 7.504 1.00 50.84 89 LEU A CA 1
ATOM 751 C C . LEU A 1 89 ? 12.902 -1.664 8.801 1.00 50.84 89 LEU A C 1
ATOM 753 O O . LEU A 1 89 ? 11.730 -1.731 9.167 1.00 50.84 89 LEU A O 1
ATOM 757 N N . GLU A 1 90 ? 13.834 -1.034 9.514 1.00 44.09 90 GLU A N 1
ATOM 758 C CA . GLU A 1 90 ? 13.505 -0.106 10.599 1.00 44.09 90 GLU A CA 1
ATOM 759 C C . GLU A 1 90 ? 12.750 1.102 10.003 1.00 44.09 90 GLU A C 1
ATOM 761 O O . GLU A 1 90 ? 13.333 1.898 9.262 1.00 44.09 90 GLU A O 1
ATOM 766 N N . PHE A 1 91 ? 11.442 1.202 10.271 1.00 50.69 91 PHE A N 1
ATOM 767 C CA . PHE A 1 91 ? 10.589 2.351 9.927 1.00 50.69 91 PHE A CA 1
ATOM 768 C C . PHE A 1 91 ? 10.447 3.321 11.101 1.00 50.69 91 PHE A C 1
ATOM 770 O O . PHE A 1 91 ? 10.337 2.839 12.253 1.00 50.69 91 PHE A O 1
#

Radius of gyration: 13.08 Å; Cα contacts (8 Å, |Δi|>4): 60; chains: 1; bounding box: 32×22×34 Å

Nearest PDB structures (foldseek):
  5lnf-assembly1_A  TM=8.566E-01  e=6.847E-05  Homo sapiens
  5e6g-assembly2_B  TM=5.045E-01  e=1.945E+00  synthetic construct
  3a98-assembly1_A  TM=6.078E-01  e=6.230E+00  Homo sapiens
  5cwo-assembly2_B  TM=7.510E-01  e=8.688E+00  synthetic construct

Foldseek 3Di:
DLVVLQLVQVLVLLVQLLVCLVVVLVVCVVVDDPLLSVLSVVLSVLSVVLNVCCVPPVVPVVVNVVSVVVNCVSPDHDCVSNCVRPVPDDD

Organism: Thalassiosira pseudonana (NCBI:txid35128)

Sequence (91 aa):
MKQLLDKELMYTPMKEVCCRFPEWLAKNKESLSVQEYERYGKQYVYFQKIVRVYETEPENFARLMELMQDIQEYGQPPVEIIKDLAPELEF

Solvent-accessible surface area (backbone atoms only — not comparable to full-atom values): 5346 Å² total; per-residue (Å²): 110,73,80,75,64,30,56,90,73,38,43,62,44,38,46,52,44,53,67,48,46,62,59,52,50,65,72,40,54,85,80,43,52,72,69,52,50,51,36,53,52,50,43,48,56,43,38,49,50,48,40,47,38,51,73,77,43,64,83,47,55,70,60,51,50,50,52,62,52,59,37,54,78,58,46,80,76,63,61,86,59,50,54,82,59,39,80,83,61,87,125

Mean predicted aligned error: 4.7 Å